Protein AF-A0A0C4DZP4-F1 (afdb_monomer_lite)

pLDDT: mean 91.84, std 9.32, range [56.25, 98.69]

Radius of gyration: 17.64 Å; chains: 1; bounding box: 45×28×45 Å

Structure (mmCIF, N/CA/C/O backbone):
data_AF-A0A0C4DZP4-F1
#
_entry.id   AF-A0A0C4DZP4-F1
#
loop_
_atom_site.group_PDB
_atom_site.id
_atom_site.type_symbol
_atom_site.label_atom_id
_atom_site.label_alt_id
_atom_site.label_comp_id
_atom_site.label_asym_id
_atom_site.label_entity_id
_atom_site.label_seq_id
_atom_site.pdbx_PDB_ins_code
_atom_site.Cartn_x
_atom_site.Cartn_y
_atom_site.Cartn_z
_atom_site.occupancy
_atom_site.B_iso_or_equiv
_atom_site.auth_seq_id
_atom_site.auth_comp_id
_atom_site.auth_asym_id
_atom_site.auth_atom_id
_atom_site.pdbx_PDB_model_num
ATOM 1 N N . MET A 1 1 ? -25.201 5.186 7.551 1.00 77.31 1 MET A N 1
ATOM 2 C CA . MET A 1 1 ? -24.390 4.979 6.330 1.00 77.31 1 MET A CA 1
ATOM 3 C C . MET A 1 1 ? -23.029 4.475 6.767 1.00 77.31 1 MET A C 1
ATOM 5 O O . MET A 1 1 ? -22.560 4.954 7.794 1.00 77.31 1 MET A O 1
ATOM 9 N N . ALA A 1 2 ? -22.448 3.505 6.055 1.00 89.56 2 ALA A N 1
ATOM 10 C CA . ALA A 1 2 ? -21.106 3.015 6.364 1.00 89.56 2 ALA A CA 1
ATOM 11 C C . ALA A 1 2 ? -20.087 4.154 6.209 1.00 89.56 2 ALA A C 1
ATOM 13 O O . ALA A 1 2 ? -20.234 4.998 5.324 1.00 89.56 2 ALA A O 1
ATOM 14 N N . TYR A 1 3 ? -19.084 4.205 7.080 1.00 95.44 3 TYR A N 1
ATOM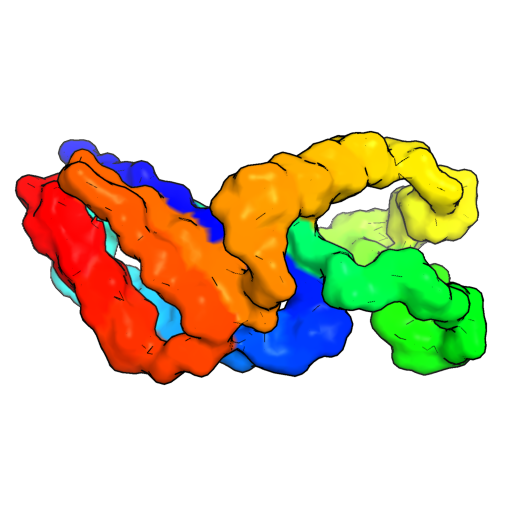 15 C CA . TYR A 1 3 ? -17.957 5.113 6.901 1.00 95.44 3 TYR A CA 1
ATOM 16 C C . TYR A 1 3 ? -17.032 4.563 5.808 1.00 95.44 3 TYR A C 1
ATOM 18 O O . TYR A 1 3 ? -16.684 3.386 5.821 1.00 95.44 3 TYR A O 1
ATOM 26 N N . GLU A 1 4 ? -16.651 5.403 4.853 1.00 96.25 4 GLU A N 1
ATOM 27 C CA . GLU A 1 4 ? -15.729 5.045 3.774 1.00 96.25 4 GLU A CA 1
ATOM 28 C C . GLU A 1 4 ? -14.314 5.453 4.201 1.00 96.25 4 GLU A C 1
ATOM 30 O O . GLU A 1 4 ? -13.998 6.639 4.241 1.00 96.25 4 GLU A O 1
ATOM 35 N N . SER A 1 5 ? -13.476 4.478 4.551 1.00 97.56 5 SER A N 1
ATOM 36 C CA . SER A 1 5 ? -12.088 4.694 4.975 1.00 97.56 5 SER A CA 1
ATOM 37 C C . SER A 1 5 ? -11.142 4.409 3.807 1.00 97.56 5 SER A C 1
ATOM 39 O O . SER A 1 5 ? -11.166 3.306 3.244 1.00 97.56 5 SER A O 1
ATOM 41 N N . GLN A 1 6 ? -10.304 5.378 3.424 1.00 98.25 6 GLN A N 1
ATOM 42 C CA . GLN A 1 6 ? -9.211 5.115 2.488 1.00 98.25 6 GLN A CA 1
ATOM 43 C C . GLN A 1 6 ? -7.987 4.571 3.230 1.00 98.25 6 GLN A C 1
ATOM 45 O O . GLN A 1 6 ? -7.633 5.011 4.322 1.00 98.25 6 GLN A O 1
ATOM 50 N N . ILE A 1 7 ? -7.312 3.613 2.603 1.00 98.50 7 ILE A N 1
ATOM 51 C CA . ILE A 1 7 ? -6.014 3.106 3.034 1.00 98.50 7 ILE A CA 1
ATOM 52 C C . ILE A 1 7 ? -5.001 3.489 1.965 1.00 98.50 7 ILE A C 1
ATOM 54 O O . ILE A 1 7 ? -4.971 2.870 0.901 1.00 98.50 7 ILE A O 1
ATOM 58 N N . PHE A 1 8 ? -4.159 4.476 2.239 1.00 98.12 8 PHE A N 1
ATOM 59 C CA . PHE A 1 8 ? -3.033 4.802 1.375 1.00 98.12 8 PHE A CA 1
ATOM 60 C C . PHE A 1 8 ? -1.876 3.868 1.699 1.00 98.12 8 PHE A C 1
ATOM 62 O O . PHE A 1 8 ? -1.354 3.869 2.810 1.00 98.12 8 PHE A O 1
ATOM 69 N N . PHE A 1 9 ? -1.497 3.044 0.732 1.00 98.44 9 PHE A N 1
ATOM 70 C CA . PHE A 1 9 ? -0.402 2.097 0.840 1.00 98.44 9 PHE A CA 1
ATOM 71 C C . PHE A 1 9 ? 0.724 2.569 -0.075 1.00 98.44 9 PHE A C 1
ATOM 73 O O . PHE A 1 9 ? 0.720 2.286 -1.275 1.00 98.44 9 PHE A O 1
ATOM 80 N N . THR A 1 10 ? 1.704 3.252 0.506 1.00 98.25 10 THR A N 1
ATOM 81 C CA . THR A 1 10 ? 2.914 3.677 -0.194 1.00 98.25 10 THR A CA 1
ATOM 82 C C . THR A 1 10 ? 3.890 2.511 -0.297 1.00 98.25 10 THR A C 1
ATOM 84 O O . THR A 1 10 ? 4.257 1.902 0.717 1.00 98.25 10 THR A O 1
ATOM 87 N N . LEU A 1 11 ? 4.274 2.165 -1.527 1.00 97.44 11 LEU A N 1
ATOM 88 C CA . LEU A 1 11 ? 5.061 0.973 -1.815 1.00 97.44 11 LEU A CA 1
ATOM 89 C C . LEU A 1 11 ? 6.047 1.123 -2.967 1.00 97.44 11 LEU A C 1
ATOM 91 O O . LEU A 1 11 ? 5.809 1.848 -3.926 1.00 97.44 11 LEU A O 1
ATOM 95 N N . ASP A 1 12 ? 7.101 0.318 -2.890 1.00 95.19 12 ASP A N 1
ATOM 96 C CA . ASP A 1 12 ? 7.966 -0.036 -4.012 1.00 95.19 12 ASP A CA 1
ATOM 97 C C . ASP A 1 12 ? 7.790 -1.538 -4.299 1.00 95.19 12 ASP A C 1
ATOM 99 O O . ASP A 1 12 ? 7.755 -2.349 -3.362 1.00 95.19 12 ASP A O 1
ATOM 103 N N . THR A 1 13 ? 7.655 -1.906 -5.575 1.00 91.81 13 THR A N 1
ATOM 104 C CA . THR A 1 13 ? 7.478 -3.291 -6.042 1.00 91.81 13 THR A CA 1
ATOM 105 C C . THR A 1 13 ? 8.731 -4.147 -5.867 1.00 91.81 13 THR A C 1
ATOM 107 O O . THR A 1 13 ? 8.629 -5.369 -5.832 1.00 91.81 13 THR A O 1
ATOM 110 N N . THR A 1 14 ? 9.904 -3.529 -5.725 1.00 89.69 14 THR A N 1
ATOM 111 C CA . THR A 1 14 ? 11.182 -4.219 -5.491 1.00 89.69 14 THR A CA 1
ATOM 112 C C . THR A 1 14 ? 11.433 -4.530 -4.013 1.00 89.69 14 THR A C 1
ATOM 114 O O . THR A 1 14 ? 12.285 -5.354 -3.684 1.00 89.69 14 THR A O 1
ATOM 117 N N . CYS A 1 15 ? 10.677 -3.914 -3.096 1.00 93.25 15 CYS A N 1
ATOM 118 C CA . CYS A 1 15 ? 10.831 -4.131 -1.662 1.00 93.25 15 CYS A CA 1
ATOM 119 C C . CYS A 1 15 ? 10.116 -5.422 -1.213 1.00 93.25 15 CYS A C 1
ATOM 121 O O . CYS A 1 15 ? 8.883 -5.481 -1.257 1.00 93.25 15 CYS A O 1
ATOM 123 N N . PRO A 1 16 ? 10.817 -6.433 -0.666 1.00 95.88 16 PRO A N 1
ATOM 124 C CA . PRO A 1 16 ? 10.161 -7.657 -0.194 1.00 95.88 16 PRO A CA 1
ATOM 125 C C . PRO A 1 16 ? 9.192 -7.393 0.974 1.00 95.88 16 PRO A C 1
ATOM 127 O O . PRO A 1 16 ? 8.157 -8.054 1.102 1.00 95.88 16 PRO A O 1
ATOM 130 N N . TRP A 1 17 ? 9.479 -6.387 1.808 1.00 97.94 17 TRP A N 1
ATOM 131 C CA . TRP A 1 17 ? 8.635 -6.025 2.948 1.00 97.94 17 TRP A CA 1
ATOM 132 C C . TRP A 1 17 ? 7.280 -5.452 2.530 1.00 97.94 17 TRP A C 1
ATOM 134 O O . TRP A 1 17 ? 6.289 -5.713 3.213 1.00 97.94 17 TRP A O 1
ATOM 144 N N . THR A 1 18 ? 7.202 -4.756 1.390 1.00 97.62 18 THR A N 1
ATOM 145 C CA . THR A 1 18 ? 5.929 -4.329 0.787 1.00 97.62 18 THR A CA 1
ATOM 146 C C . THR A 1 18 ? 4.996 -5.518 0.591 1.00 97.62 18 THR A C 1
ATOM 148 O O . THR A 1 18 ? 3.835 -5.476 1.003 1.00 97.62 18 THR A O 1
ATOM 151 N N . TYR A 1 19 ? 5.499 -6.591 -0.026 1.00 97.38 19 TYR A N 1
ATOM 152 C CA . TYR A 1 19 ? 4.688 -7.764 -0.339 1.00 97.38 19 TYR A CA 1
ATOM 153 C C . TYR A 1 19 ? 4.178 -8.443 0.937 1.00 97.38 19 TYR A C 1
ATOM 155 O O . TYR A 1 19 ? 2.991 -8.763 1.053 1.00 97.38 19 TYR A O 1
ATOM 163 N N . ILE A 1 20 ? 5.054 -8.588 1.937 1.00 98.38 20 ILE A N 1
ATOM 164 C CA . ILE A 1 20 ? 4.699 -9.135 3.252 1.00 98.38 20 ILE A CA 1
ATOM 165 C C . ILE A 1 20 ? 3.604 -8.285 3.909 1.00 98.38 20 ILE A C 1
ATOM 167 O O . ILE A 1 20 ? 2.585 -8.828 4.342 1.00 98.38 20 ILE A O 1
ATOM 171 N N . ALA A 1 21 ? 3.777 -6.963 3.954 1.00 98.50 21 ALA A N 1
ATOM 172 C CA . ALA A 1 21 ? 2.797 -6.050 4.535 1.00 98.50 21 ALA A CA 1
ATOM 173 C C . ALA A 1 21 ? 1.449 -6.120 3.819 1.00 98.50 21 ALA A C 1
ATOM 175 O O . ALA A 1 21 ? 0.420 -6.208 4.485 1.00 98.50 21 ALA A O 1
ATOM 176 N N . LYS A 1 22 ? 1.434 -6.179 2.481 1.00 98.38 22 LYS A N 1
ATOM 177 C CA . LYS A 1 22 ? 0.197 -6.326 1.707 1.00 98.38 22 LYS A CA 1
ATOM 178 C C . LYS A 1 22 ? -0.546 -7.607 2.064 1.00 98.38 22 LYS A C 1
ATOM 180 O O . LYS A 1 22 ? -1.731 -7.547 2.374 1.00 98.38 22 LYS A O 1
ATOM 185 N N . LYS A 1 23 ? 0.144 -8.752 2.120 1.00 98.56 23 LYS A N 1
ATOM 186 C CA . LYS A 1 23 ? -0.482 -10.026 2.515 1.00 98.56 23 LYS A CA 1
ATOM 187 C C . LYS A 1 23 ? -0.988 -10.015 3.956 1.00 98.56 23 LYS A C 1
ATOM 189 O O . LYS A 1 23 ? -2.012 -10.631 4.247 1.00 98.56 23 LYS A O 1
ATOM 194 N N . ARG A 1 24 ? -0.291 -9.341 4.872 1.00 98.69 24 ARG A N 1
ATOM 195 C CA . ARG A 1 24 ? -0.717 -9.227 6.275 1.00 98.69 24 ARG A CA 1
ATOM 196 C C . ARG A 1 24 ? -1.907 -8.279 6.444 1.00 98.69 24 ARG A C 1
ATOM 198 O O . ARG A 1 24 ? -2.838 -8.626 7.168 1.00 98.69 24 ARG A O 1
ATOM 205 N N . LEU A 1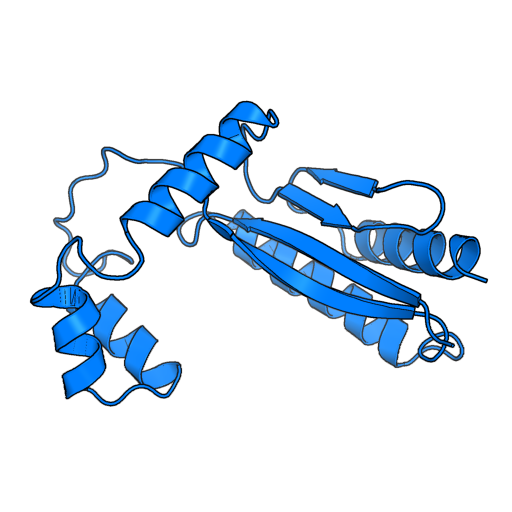 25 ? -1.911 -7.151 5.736 1.00 98.69 25 LEU A N 1
ATOM 206 C CA . LEU A 1 25 ? -3.039 -6.225 5.667 1.00 98.69 25 LEU A CA 1
ATOM 207 C C . LEU A 1 25 ? -4.280 -6.912 5.084 1.00 98.69 25 LEU A C 1
ATOM 209 O O . LEU A 1 25 ? -5.351 -6.829 5.677 1.00 98.69 25 LEU A O 1
ATOM 213 N N . ASP A 1 26 ? -4.127 -7.655 3.985 1.00 98.56 26 ASP A N 1
ATOM 214 C CA . ASP A 1 26 ? -5.226 -8.401 3.359 1.00 98.56 26 ASP A CA 1
ATOM 215 C C . ASP A 1 26 ? -5.873 -9.386 4.336 1.00 98.56 26 ASP A C 1
ATOM 217 O O . ASP A 1 26 ? -7.096 -9.464 4.416 1.00 98.56 26 ASP A O 1
ATOM 221 N N . LYS A 1 27 ? -5.067 -10.097 5.138 1.00 98.62 27 LYS A N 1
ATOM 222 C CA . LYS A 1 27 ? -5.581 -10.992 6.188 1.00 98.62 27 LYS A CA 1
ATOM 223 C C . LYS A 1 27 ? -6.395 -10.240 7.243 1.00 98.62 27 LYS A C 1
ATOM 225 O O . LYS A 1 27 ? -7.451 -10.722 7.645 1.00 98.62 27 LYS A O 1
ATOM 230 N N . ALA A 1 28 ? -5.927 -9.073 7.687 1.00 98.38 28 ALA A N 1
ATOM 231 C CA . ALA A 1 28 ? -6.644 -8.263 8.671 1.00 98.38 28 ALA A CA 1
ATOM 232 C C . ALA A 1 28 ? -7.973 -7.718 8.116 1.00 98.38 28 ALA A C 1
ATOM 234 O O . ALA A 1 28 ? -9.000 -7.793 8.792 1.00 98.38 28 ALA A O 1
ATOM 235 N N . LEU A 1 29 ? -7.976 -7.231 6.872 1.00 98.31 29 LEU A N 1
ATOM 236 C CA . LEU A 1 29 ? -9.185 -6.753 6.197 1.00 98.31 29 LEU A CA 1
ATOM 237 C C . LEU A 1 29 ? -10.180 -7.890 5.934 1.00 98.31 29 LEU A C 1
ATOM 239 O O . LEU A 1 29 ? -11.375 -7.716 6.161 1.00 98.31 29 LEU A O 1
ATOM 243 N N . ALA A 1 30 ? -9.701 -9.072 5.536 1.00 98.06 30 ALA A N 1
ATOM 244 C CA . ALA A 1 30 ? -10.541 -10.255 5.353 1.00 98.06 30 ALA A CA 1
ATOM 245 C C . ALA A 1 30 ? -11.201 -10.707 6.665 1.00 98.06 30 ALA A C 1
ATOM 247 O O . ALA A 1 30 ? -12.377 -11.066 6.665 1.00 98.06 30 ALA A O 1
ATOM 248 N N . ALA A 1 31 ? -10.475 -10.648 7.786 1.00 97.25 31 ALA A N 1
ATOM 249 C CA . ALA A 1 31 ? -11.041 -10.934 9.103 1.00 97.25 31 ALA A CA 1
ATOM 250 C C . ALA A 1 31 ? -12.132 -9.919 9.488 1.00 97.25 31 ALA A C 1
ATOM 252 O O . ALA A 1 31 ? -13.177 -10.305 10.009 1.00 97.25 31 ALA A O 1
ATOM 253 N N . HIS A 1 32 ? -11.934 -8.630 9.191 1.00 96.44 32 HIS A N 1
ATOM 254 C CA . HIS A 1 32 ? -12.966 -7.614 9.411 1.00 96.44 32 HIS A CA 1
ATOM 255 C C . HIS A 1 32 ? -14.200 -7.828 8.528 1.00 96.44 32 HIS A C 1
ATOM 257 O O . HIS A 1 32 ? -15.318 -7.739 9.035 1.00 96.44 32 HIS A O 1
ATOM 263 N N . ALA A 1 33 ? -14.016 -8.169 7.252 1.00 95.69 33 ALA A N 1
ATOM 264 C CA . ALA A 1 33 ? -15.111 -8.438 6.321 1.00 95.69 33 ALA A CA 1
ATOM 265 C C . ALA A 1 33 ? -16.012 -9.610 6.765 1.00 95.69 33 ALA A C 1
ATOM 267 O O . ALA A 1 33 ? -17.183 -9.654 6.404 1.00 95.69 33 ALA A O 1
ATOM 268 N N . GLN A 1 34 ? -15.484 -10.535 7.573 1.00 95.75 34 GLN A N 1
ATOM 269 C CA . GLN A 1 34 ? -16.230 -11.654 8.167 1.00 95.75 34 GLN A CA 1
ATOM 270 C C . GLN A 1 34 ? -16.833 -11.323 9.544 1.00 95.75 34 GLN A C 1
ATOM 272 O O . GLN A 1 34 ? -17.532 -12.145 10.132 1.00 95.75 34 GLN A O 1
ATOM 277 N N . SER A 1 35 ? -16.557 -10.136 10.088 1.00 94.06 35 SER A N 1
ATOM 278 C CA . SER A 1 35 ? -17.050 -9.723 11.401 1.00 94.06 35 SER A CA 1
ATOM 279 C C . SER A 1 35 ? -18.458 -9.114 11.318 1.00 94.06 35 SER A C 1
ATOM 281 O O . SER A 1 35 ? -18.808 -8.512 10.301 1.00 94.06 35 SER A O 1
ATOM 283 N N . PRO A 1 36 ? -19.247 -9.137 12.409 1.00 93.00 36 PRO A N 1
ATOM 284 C CA . PRO A 1 36 ? -20.539 -8.443 12.465 1.00 93.00 36 PRO A CA 1
ATOM 285 C C . PRO A 1 36 ? -20.451 -6.930 12.201 1.00 93.00 36 PRO A C 1
ATOM 287 O O . PRO A 1 36 ? -21.448 -6.293 11.873 1.00 93.00 36 PRO A O 1
ATOM 290 N N . ALA A 1 37 ? -19.259 -6.342 12.343 1.00 92.00 37 ALA A N 1
ATOM 291 C CA . ALA A 1 37 ? -19.016 -4.924 12.122 1.00 92.00 37 ALA A CA 1
ATOM 292 C C . ALA A 1 37 ? -18.658 -4.571 10.665 1.00 92.00 37 ALA A C 1
ATOM 294 O O . ALA A 1 37 ? -18.431 -3.398 10.381 1.00 92.00 37 ALA A O 1
ATOM 295 N N . ALA A 1 38 ? -18.628 -5.538 9.738 1.00 92.38 38 ALA A N 1
ATOM 296 C CA . ALA A 1 38 ? -18.253 -5.316 8.335 1.00 92.38 38 ALA A CA 1
ATOM 297 C C . ALA A 1 38 ? -19.107 -4.246 7.627 1.00 92.38 38 ALA A C 1
ATOM 299 O O . ALA A 1 38 ? -18.626 -3.538 6.751 1.00 92.38 38 ALA A O 1
ATOM 300 N N . ALA A 1 39 ? -20.374 -4.093 8.023 1.00 93.38 39 ALA A N 1
ATOM 301 C CA . ALA A 1 39 ? -21.272 -3.090 7.449 1.00 93.38 39 ALA A CA 1
ATOM 302 C C . ALA A 1 39 ? -21.026 -1.660 7.974 1.00 93.38 39 ALA A C 1
ATOM 304 O O . ALA A 1 39 ? -21.612 -0.711 7.454 1.00 93.38 39 ALA A O 1
ATOM 305 N N . GLN A 1 40 ? -20.207 -1.487 9.018 1.00 94.31 40 GLN A N 1
ATOM 306 C CA . GLN A 1 40 ? -19.971 -0.178 9.637 1.00 94.31 40 GLN A CA 1
ATOM 307 C C . GLN A 1 40 ? -18.943 0.647 8.865 1.00 94.31 40 GLN A C 1
ATOM 309 O O . GLN A 1 40 ? -19.091 1.866 8.768 1.00 94.31 40 GLN A O 1
ATOM 314 N N . VAL A 1 41 ? -17.913 -0.005 8.319 1.00 96.62 41 VAL A N 1
ATOM 315 C CA . VAL A 1 41 ? -16.821 0.655 7.601 1.00 96.62 41 VAL A CA 1
ATOM 316 C C . VAL A 1 41 ? -16.499 -0.104 6.326 1.00 96.62 41 VAL A C 1
ATOM 318 O O . VAL A 1 41 ? -16.286 -1.313 6.347 1.00 96.62 41 VAL A O 1
ATOM 321 N N . ARG A 1 42 ? -16.400 0.623 5.217 1.00 95.62 42 ARG A N 1
ATOM 322 C CA . ARG A 1 42 ? -15.857 0.112 3.964 1.00 95.62 42 ARG A CA 1
ATOM 323 C C . ARG A 1 42 ? -14.439 0.634 3.792 1.00 95.62 42 ARG A C 1
ATOM 325 O O . ARG A 1 42 ? -14.219 1.836 3.693 1.00 95.62 42 ARG A O 1
ATOM 332 N N . PHE A 1 43 ? -13.481 -0.284 3.750 1.00 97.69 43 PHE A N 1
ATOM 333 C CA . PHE A 1 43 ? -12.080 0.042 3.503 1.00 97.69 43 PHE A CA 1
ATOM 334 C C . PHE A 1 43 ? -11.765 -0.040 2.013 1.00 97.69 43 PHE A C 1
ATOM 336 O O . PHE A 1 43 ? -12.073 -1.040 1.363 1.00 97.69 43 PHE A O 1
ATOM 343 N N . THR A 1 44 ? -11.106 0.987 1.483 1.00 97.94 44 THR A N 1
ATOM 344 C CA . THR A 1 44 ? -10.649 1.020 0.093 1.00 97.94 44 THR A CA 1
ATOM 345 C C . THR A 1 44 ? -9.157 1.317 0.039 1.00 97.94 44 THR A C 1
ATOM 347 O O . THR A 1 44 ? -8.711 2.344 0.537 1.00 97.94 44 THR A O 1
ATOM 350 N N . ILE A 1 45 ? -8.375 0.438 -0.589 1.00 98.25 45 ILE A N 1
ATOM 351 C CA . ILE A 1 45 ? -6.927 0.637 -0.728 1.00 98.25 45 ILE A CA 1
ATOM 352 C C . ILE A 1 45 ? -6.628 1.543 -1.933 1.00 98.25 45 ILE A C 1
ATOM 354 O O . ILE A 1 45 ? -7.203 1.389 -3.015 1.00 98.25 45 ILE A O 1
ATOM 358 N N . ARG A 1 46 ? -5.698 2.476 -1.738 1.00 97.69 46 ARG A N 1
ATOM 359 C CA . ARG A 1 46 ? -5.068 3.328 -2.747 1.00 97.69 46 ARG A CA 1
ATOM 360 C C . ARG A 1 46 ? -3.568 3.084 -2.697 1.00 97.69 46 ARG A C 1
ATOM 362 O O . ARG A 1 46 ? -2.943 3.305 -1.666 1.00 97.69 46 ARG A O 1
ATOM 369 N N . PHE A 1 47 ? -2.993 2.608 -3.792 1.00 97.44 47 PHE A N 1
ATOM 370 C CA . PHE A 1 47 ? -1.549 2.415 -3.872 1.00 97.44 47 PHE A CA 1
ATOM 371 C C . PHE A 1 47 ? -0.872 3.725 -4.253 1.00 97.44 47 PHE A C 1
ATOM 373 O O . PHE A 1 47 ? -1.309 4.391 -5.189 1.00 97.44 47 PHE A O 1
ATOM 380 N N . LEU A 1 48 ? 0.187 4.078 -3.529 1.00 97.06 48 LEU A N 1
ATOM 381 C CA . LEU A 1 48 ? 1.020 5.237 -3.824 1.00 97.06 48 LEU A CA 1
ATOM 382 C C . LEU A 1 48 ? 2.437 4.759 -4.170 1.00 97.06 48 LEU A C 1
ATOM 384 O O . LEU A 1 48 ? 2.974 3.894 -3.474 1.00 97.06 48 LEU A O 1
ATOM 388 N N . PRO A 1 49 ? 3.049 5.277 -5.243 1.00 95.81 49 PRO A N 1
ATOM 389 C CA . PRO A 1 49 ? 4.363 4.825 -5.664 1.00 95.81 49 PRO A CA 1
ATOM 390 C C . PRO A 1 49 ? 5.462 5.356 -4.739 1.00 95.81 49 PRO A C 1
ATOM 392 O O . PRO A 1 49 ? 5.437 6.503 -4.290 1.00 95.81 49 PRO A O 1
ATOM 395 N N . TYR A 1 50 ? 6.473 4.525 -4.524 1.00 95.69 50 TYR A N 1
ATOM 396 C CA . TYR A 1 50 ? 7.759 4.881 -3.948 1.00 95.69 50 TYR A CA 1
ATOM 397 C C . TYR A 1 50 ? 8.873 4.289 -4.810 1.00 95.69 50 TYR A C 1
ATOM 399 O O . TYR A 1 50 ? 8.670 3.282 -5.485 1.00 95.69 50 TYR A O 1
ATOM 407 N N . GLN A 1 51 ? 10.051 4.908 -4.773 1.00 92.62 51 GLN A N 1
ATOM 408 C CA . GLN A 1 51 ? 11.236 4.410 -5.462 1.00 92.62 51 GLN A CA 1
ATOM 409 C C . GLN A 1 51 ? 12.433 4.418 -4.506 1.00 92.62 51 GLN A C 1
ATOM 411 O O . GLN A 1 51 ? 12.972 5.483 -4.187 1.00 92.62 51 GLN A O 1
ATOM 416 N N . LEU A 1 52 ? 12.821 3.227 -4.041 1.00 88.31 52 LEU A N 1
ATOM 417 C CA . LEU A 1 52 ? 13.963 2.987 -3.152 1.00 88.31 52 LEU A CA 1
ATOM 418 C C . LEU A 1 52 ? 15.286 3.264 -3.859 1.00 88.31 52 LEU A C 1
ATOM 420 O O . LEU A 1 52 ? 16.190 3.864 -3.281 1.00 88.31 52 LEU A O 1
ATOM 424 N N . HIS A 1 53 ? 15.384 2.849 -5.121 1.00 83.81 53 HIS A N 1
ATOM 425 C CA . HIS A 1 53 ? 16.613 2.948 -5.894 1.00 83.81 53 HIS A CA 1
ATOM 426 C C . HIS A 1 53 ? 16.359 3.599 -7.264 1.00 83.81 53 HIS A C 1
ATOM 428 O O . HIS A 1 53 ? 16.195 2.900 -8.265 1.00 83.81 53 HIS A O 1
ATOM 434 N N . PRO A 1 54 ? 16.303 4.942 -7.330 1.00 79.81 54 PRO A N 1
ATOM 435 C CA . PRO A 1 54 ? 16.031 5.662 -8.576 1.00 79.81 54 PRO A CA 1
ATOM 436 C C . PRO A 1 54 ? 17.132 5.516 -9.631 1.00 79.81 54 PRO A C 1
ATOM 438 O O . PRO A 1 54 ? 16.849 5.642 -10.819 1.00 79.81 54 PRO A O 1
ATOM 441 N N . ASP A 1 55 ? 18.355 5.205 -9.201 1.00 80.19 55 ASP A N 1
ATOM 442 C CA . ASP A 1 55 ? 19.540 5.160 -10.060 1.00 80.19 55 ASP A CA 1
ATOM 443 C C . ASP A 1 55 ? 19.917 3.736 -10.508 1.00 80.19 55 ASP A C 1
ATOM 445 O O . ASP A 1 55 ? 20.978 3.540 -11.105 1.00 80.19 55 ASP A O 1
ATOM 449 N N . LEU A 1 56 ? 19.085 2.721 -10.222 1.00 69.38 56 LEU A N 1
ATOM 450 C CA . LEU A 1 56 ? 19.383 1.352 -10.654 1.00 69.38 56 LEU A CA 1
ATOM 451 C C . LEU A 1 56 ? 19.405 1.263 -12.187 1.00 69.38 56 LEU A C 1
ATOM 453 O O . LEU A 1 56 ? 18.429 1.638 -12.846 1.00 69.38 56 LEU A O 1
ATOM 457 N N . PRO A 1 57 ? 20.486 0.732 -12.784 1.00 67.62 57 PRO A N 1
ATOM 458 C CA . PRO A 1 57 ? 20.550 0.555 -14.222 1.00 67.62 57 PRO A CA 1
ATOM 459 C C . PRO A 1 57 ? 19.545 -0.511 -14.675 1.00 67.62 57 PRO A C 1
ATOM 461 O O . PRO A 1 57 ? 19.508 -1.620 -14.150 1.00 67.62 57 PRO A O 1
ATOM 464 N N . VAL A 1 58 ? 18.769 -0.196 -15.714 1.00 62.88 58 VAL A N 1
ATOM 465 C CA . VAL A 1 58 ? 17.820 -1.122 -16.359 1.00 62.88 58 VAL A CA 1
ATOM 466 C C . VAL A 1 58 ? 18.590 -2.117 -17.235 1.00 62.88 58 VAL A C 1
ATOM 468 O O . VAL A 1 58 ? 18.586 -1.990 -18.457 1.00 62.88 58 VAL A O 1
ATOM 471 N N . ARG A 1 59 ? 19.368 -3.033 -16.648 1.00 56.25 59 ARG A N 1
ATOM 472 C CA . ARG A 1 59 ? 20.222 -3.960 -17.416 1.00 56.25 59 ARG A CA 1
ATOM 473 C C . ARG A 1 59 ? 20.410 -5.320 -16.747 1.00 56.25 59 ARG A C 1
ATOM 475 O O . ARG A 1 59 ? 21.536 -5.766 -16.595 1.00 56.25 59 ARG A O 1
ATOM 482 N N . GLU A 1 60 ? 19.325 -6.009 -16.412 1.00 60.91 60 GLU A N 1
ATOM 483 C CA . GLU A 1 60 ? 19.381 -7.456 -16.159 1.00 60.91 60 GLU A CA 1
ATOM 484 C C . GLU A 1 60 ? 18.167 -8.136 -16.793 1.00 60.91 60 GLU A C 1
ATOM 486 O O . GLU A 1 60 ? 17.053 -7.612 -16.730 1.00 60.91 60 GLU A O 1
ATOM 491 N N . GLN A 1 61 ? 18.397 -9.285 -17.435 1.00 59.44 61 GLN A N 1
ATOM 492 C CA . GLN A 1 61 ? 17.381 -10.045 -18.177 1.00 59.44 61 GLN A CA 1
ATOM 493 C C . GLN A 1 61 ? 16.267 -10.602 -17.267 1.00 59.44 61 GLN A C 1
ATOM 495 O O . GLN A 1 61 ? 15.182 -10.880 -17.765 1.00 59.44 61 GLN A O 1
ATOM 500 N N . ASP A 1 62 ? 16.492 -10.623 -15.948 1.00 65.88 62 ASP A N 1
ATOM 501 C CA . ASP A 1 62 ? 15.538 -11.072 -14.924 1.00 65.88 62 ASP A CA 1
ATOM 502 C C . ASP A 1 62 ? 15.091 -9.949 -13.965 1.00 65.88 62 ASP A C 1
ATOM 504 O O . ASP A 1 62 ? 14.505 -10.203 -12.911 1.00 65.88 62 ASP A O 1
ATOM 508 N N . SER A 1 63 ? 15.364 -8.683 -14.300 1.00 79.38 63 SER A N 1
ATOM 509 C CA . SER A 1 63 ? 14.942 -7.560 -13.460 1.00 79.38 63 SER A CA 1
ATOM 510 C C . SER A 1 63 ? 13.414 -7.391 -13.472 1.00 79.38 63 SER A C 1
ATOM 512 O O . SER A 1 63 ? 12.814 -7.429 -14.548 1.00 79.38 63 SER A O 1
ATOM 514 N N . PRO A 1 64 ? 12.783 -7.042 -12.332 1.00 81.56 64 PRO A N 1
ATOM 515 C CA . PRO A 1 64 ? 11.402 -6.553 -12.291 1.00 81.56 64 PRO A CA 1
ATOM 516 C C . PRO A 1 64 ? 11.115 -5.358 -13.210 1.00 81.56 64 PRO A C 1
ATOM 518 O O . PRO A 1 64 ? 9.963 -5.100 -13.543 1.00 81.56 64 PRO A O 1
ATOM 521 N N . ALA A 1 65 ? 12.156 -4.627 -13.622 1.00 82.69 65 ALA A N 1
ATOM 522 C CA . ALA A 1 65 ? 12.064 -3.503 -14.549 1.00 82.69 65 ALA A CA 1
ATOM 523 C C . ALA A 1 65 ? 12.352 -3.885 -16.016 1.00 82.69 65 ALA A C 1
ATOM 525 O O . ALA A 1 65 ? 12.393 -3.005 -16.876 1.00 82.69 65 ALA A O 1
ATOM 526 N N . ALA A 1 66 ? 12.592 -5.166 -16.320 1.00 86.38 66 ALA A N 1
ATOM 527 C CA . ALA A 1 66 ? 12.803 -5.625 -17.687 1.00 86.38 66 ALA A CA 1
ATOM 528 C C . ALA A 1 66 ? 11.510 -5.489 -18.505 1.00 86.38 66 ALA A C 1
ATOM 530 O O . ALA A 1 66 ? 10.426 -5.851 -18.047 1.00 86.38 66 ALA A O 1
ATOM 531 N N . GLU A 1 67 ? 11.627 -5.010 -19.746 1.00 88.31 67 GLU A N 1
ATOM 532 C CA . GLU A 1 67 ? 10.476 -4.724 -20.617 1.00 88.31 67 GLU A CA 1
ATOM 533 C C . GLU A 1 67 ? 9.563 -5.937 -20.802 1.00 88.31 67 GLU A C 1
ATOM 535 O O . GLU A 1 67 ? 8.349 -5.818 -20.670 1.00 88.31 67 GLU A O 1
ATOM 540 N N . GLY A 1 68 ? 10.141 -7.120 -21.034 1.00 89.44 68 GLY A N 1
ATOM 541 C CA . GLY A 1 68 ? 9.371 -8.357 -21.170 1.00 89.44 68 GLY A CA 1
ATOM 542 C C . GLY A 1 68 ? 8.577 -8.709 -19.909 1.00 89.44 68 GLY A C 1
ATOM 543 O O . GLY A 1 68 ? 7.426 -9.126 -20.014 1.00 89.44 68 GLY A O 1
ATOM 544 N N . MET A 1 69 ? 9.154 -8.483 -18.722 1.00 90.00 69 MET A N 1
ATOM 545 C CA . MET A 1 69 ? 8.475 -8.742 -17.450 1.00 90.00 69 MET A CA 1
ATOM 546 C C . MET A 1 69 ? 7.329 -7.753 -17.215 1.00 90.00 69 MET A C 1
ATOM 548 O O . MET A 1 69 ? 6.236 -8.160 -16.830 1.00 90.00 69 MET A O 1
ATOM 552 N N . LEU A 1 70 ? 7.548 -6.467 -17.501 1.00 89.81 70 LEU A N 1
ATOM 553 C CA . LEU A 1 70 ? 6.519 -5.435 -17.370 1.00 89.81 70 LEU A CA 1
ATOM 554 C C . LEU A 1 70 ? 5.367 -5.637 -18.366 1.00 89.81 70 LEU A C 1
ATOM 556 O O . LEU A 1 70 ? 4.206 -5.529 -17.977 1.00 89.81 70 LEU A O 1
ATOM 560 N N . VAL A 1 71 ? 5.660 -5.994 -19.623 1.00 92.00 71 VAL A N 1
ATOM 561 C CA . VAL A 1 71 ? 4.626 -6.329 -20.618 1.00 92.00 71 VAL A CA 1
ATOM 562 C C . VAL A 1 71 ? 3.808 -7.536 -20.156 1.00 92.00 71 VAL A C 1
ATOM 564 O O . VAL A 1 71 ? 2.580 -7.474 -20.185 1.00 92.00 71 VAL A O 1
ATOM 567 N N . ALA A 1 72 ? 4.460 -8.601 -19.675 1.00 93.38 72 ALA A N 1
ATOM 568 C CA . ALA A 1 72 ? 3.765 -9.777 -19.152 1.00 93.38 72 ALA A CA 1
ATOM 569 C C . ALA A 1 72 ? 2.849 -9.425 -17.966 1.00 93.38 72 ALA A C 1
ATOM 571 O O . ALA A 1 72 ? 1.693 -9.845 -17.942 1.00 93.38 72 ALA A O 1
ATOM 572 N N . ALA A 1 73 ? 3.323 -8.593 -17.034 1.00 92.75 73 ALA A N 1
ATOM 573 C CA . ALA A 1 73 ? 2.528 -8.132 -15.898 1.00 92.75 73 ALA A CA 1
ATOM 574 C C . ALA A 1 73 ? 1.312 -7.288 -16.328 1.00 92.75 73 ALA A C 1
ATOM 576 O O . ALA A 1 73 ? 0.222 -7.451 -15.781 1.00 92.75 73 ALA A O 1
ATOM 577 N N . CYS A 1 74 ? 1.459 -6.409 -17.326 1.00 93.00 74 CYS A N 1
ATOM 578 C CA . CYS A 1 74 ? 0.337 -5.647 -17.883 1.00 93.00 74 CYS A CA 1
ATOM 579 C C . CYS A 1 74 ? -0.720 -6.555 -18.530 1.00 93.00 74 CYS A C 1
ATOM 581 O O . CYS A 1 74 ? -1.916 -6.320 -18.355 1.00 93.00 74 CYS A O 1
ATOM 583 N N . VAL A 1 75 ? -0.290 -7.597 -19.247 1.00 96.69 75 VAL A N 1
ATOM 584 C CA . VAL A 1 75 ? -1.199 -8.580 -19.855 1.00 96.69 75 VAL A CA 1
ATOM 585 C C . VAL A 1 75 ? -1.924 -9.397 -18.786 1.00 96.69 75 VAL A C 1
ATOM 587 O O . VAL A 1 75 ? -3.138 -9.566 -18.871 1.00 96.69 75 VAL A O 1
ATOM 590 N N . GLU A 1 76 ? -1.226 -9.837 -17.735 1.00 96.50 76 GLU A N 1
ATOM 591 C CA . GLU A 1 76 ? -1.849 -10.510 -16.585 1.00 96.50 76 GLU A CA 1
ATOM 592 C C . GLU A 1 76 ? -2.882 -9.608 -15.884 1.00 96.50 76 GLU A C 1
ATOM 594 O O . GLU A 1 76 ? -3.926 -10.081 -15.435 1.00 96.50 76 GLU A O 1
ATOM 599 N N . ALA A 1 77 ? -2.636 -8.295 -15.856 1.00 94.12 77 ALA A N 1
ATOM 600 C CA . ALA A 1 77 ? -3.574 -7.298 -15.344 1.00 94.12 77 ALA A CA 1
ATOM 601 C C . ALA A 1 77 ? -4.768 -7.011 -16.282 1.00 94.12 77 ALA A C 1
ATOM 603 O O . ALA A 1 77 ? -5.673 -6.269 -15.897 1.00 94.12 77 ALA A O 1
ATOM 604 N N . GLY A 1 78 ? -4.797 -7.600 -17.483 1.00 96.06 78 GLY A N 1
ATOM 605 C CA . GLY A 1 78 ? -5.925 -7.547 -18.415 1.00 96.06 78 GLY A CA 1
ATOM 606 C C . GLY A 1 78 ? -5.774 -6.590 -19.601 1.00 96.06 78 GLY A C 1
ATOM 607 O O . GLY A 1 78 ? -6.753 -6.386 -20.317 1.00 96.06 78 GLY A O 1
ATOM 608 N N . LEU A 1 79 ? -4.594 -6.002 -19.833 1.00 94.69 79 LEU A N 1
ATOM 609 C CA . LEU A 1 79 ? -4.328 -5.233 -21.058 1.00 94.69 79 LEU A CA 1
ATOM 610 C C . LEU A 1 79 ? -4.075 -6.174 -22.243 1.00 94.69 79 LEU A C 1
ATOM 612 O O . LEU A 1 79 ? -3.580 -7.290 -22.075 1.00 94.69 79 LEU A O 1
ATOM 616 N N . SER A 1 80 ? -4.343 -5.709 -23.466 1.00 96.56 80 SER A N 1
ATOM 617 C CA . SER A 1 80 ? -3.847 -6.414 -24.650 1.00 96.56 80 SER A CA 1
ATOM 618 C C . SER A 1 80 ? -2.320 -6.312 -24.748 1.00 96.56 80 SER A C 1
ATOM 620 O O . SER A 1 80 ? -1.713 -5.341 -24.289 1.00 96.56 80 SER A O 1
ATOM 622 N N . GLU A 1 81 ? -1.679 -7.290 -25.393 1.00 94.88 81 GLU A N 1
ATOM 623 C CA . GLU A 1 81 ? -0.222 -7.261 -25.587 1.00 94.88 81 GLU A CA 1
ATOM 624 C C . GLU A 1 81 ? 0.231 -6.005 -26.353 1.00 94.88 81 GLU A C 1
ATOM 626 O O . GLU A 1 81 ? 1.257 -5.414 -26.023 1.00 94.88 81 GLU A O 1
ATOM 631 N N . ALA A 1 82 ? -0.554 -5.558 -27.339 1.00 93.31 82 ALA A N 1
ATOM 632 C CA . ALA A 1 82 ? -0.267 -4.341 -28.094 1.00 93.31 82 ALA A CA 1
ATOM 633 C C . ALA A 1 82 ? -0.298 -3.092 -27.195 1.00 93.31 82 ALA A C 1
ATOM 635 O O . ALA A 1 82 ? 0.642 -2.301 -27.213 1.00 93.31 82 ALA A O 1
ATOM 636 N N . GLU A 1 83 ? -1.332 -2.936 -26.361 1.00 91.00 83 GLU A N 1
ATOM 637 C CA . GLU A 1 83 ? -1.427 -1.813 -25.416 1.00 91.00 83 GLU A CA 1
ATOM 638 C C . GLU A 1 83 ? -0.301 -1.840 -24.377 1.00 91.00 83 GLU A C 1
ATOM 640 O O . GLU A 1 83 ? 0.277 -0.797 -24.067 1.00 91.00 83 GLU A O 1
ATOM 645 N N . ALA A 1 84 ? 0.040 -3.027 -23.867 1.00 91.75 84 ALA A N 1
ATOM 646 C CA . ALA A 1 84 ? 1.134 -3.212 -22.921 1.00 91.75 84 ALA A CA 1
ATOM 647 C C . ALA A 1 84 ? 2.491 -2.822 -23.531 1.00 91.75 84 ALA A C 1
ATOM 649 O O . ALA A 1 84 ? 3.269 -2.113 -22.894 1.00 91.75 84 ALA A O 1
ATOM 650 N N . ARG A 1 85 ? 2.772 -3.227 -24.778 1.00 91.12 85 ARG A N 1
ATOM 651 C CA . ARG A 1 85 ? 4.009 -2.861 -25.491 1.00 91.12 85 ARG A CA 1
ATOM 652 C C . ARG A 1 85 ? 4.107 -1.364 -25.751 1.00 91.12 85 ARG A C 1
ATOM 654 O O . ARG A 1 85 ? 5.169 -0.793 -25.512 1.00 91.12 85 ARG A O 1
ATOM 661 N N . VAL A 1 86 ? 3.008 -0.728 -26.160 1.00 89.56 86 VAL A N 1
ATOM 662 C CA . VAL A 1 86 ? 2.969 0.731 -26.321 1.00 89.56 86 VAL A CA 1
ATOM 663 C C . VAL A 1 86 ? 3.310 1.410 -24.997 1.00 89.56 86 VAL A C 1
ATOM 665 O O . VAL A 1 86 ? 4.181 2.266 -24.967 1.00 89.56 86 VAL A O 1
ATOM 668 N N . LEU A 1 87 ? 2.683 1.004 -23.891 1.00 86.38 87 LEU A N 1
ATOM 669 C CA . LEU A 1 87 ? 2.899 1.629 -22.583 1.00 86.38 87 LEU A CA 1
ATOM 670 C C . LEU A 1 87 ? 4.325 1.428 -22.037 1.00 86.38 87 LEU A C 1
ATOM 672 O O . LEU A 1 87 ? 4.889 2.341 -21.441 1.00 86.38 87 LEU A O 1
ATOM 676 N N . VAL A 1 88 ? 4.891 0.229 -22.196 1.00 86.25 88 VAL A N 1
ATOM 677 C CA . VAL A 1 88 ? 6.156 -0.162 -21.548 1.00 86.25 88 VAL A CA 1
ATOM 678 C C . VAL A 1 88 ? 7.382 0.159 -22.406 1.00 86.25 88 VAL A C 1
ATOM 680 O O . VAL A 1 88 ? 8.419 0.552 -21.868 1.00 86.25 88 VAL A O 1
ATOM 683 N N . VAL A 1 89 ? 7.289 -0.035 -23.723 1.00 82.31 89 VAL A N 1
ATOM 684 C CA . VAL A 1 89 ? 8.443 -0.010 -24.636 1.00 82.31 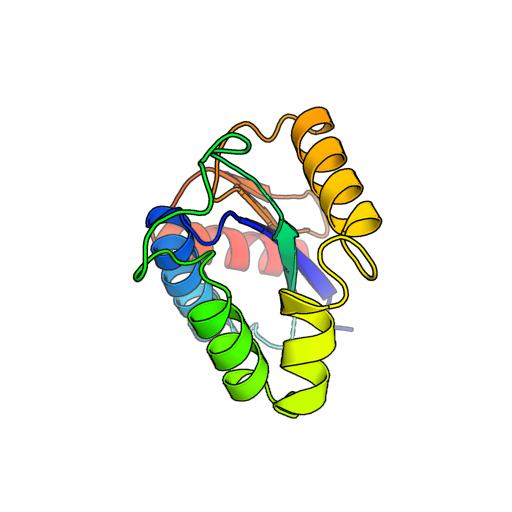89 VAL A CA 1
ATOM 685 C C . VAL A 1 89 ? 8.457 1.259 -25.478 1.00 82.31 89 VAL A C 1
ATOM 687 O O . VAL A 1 89 ? 9.486 1.927 -25.565 1.00 82.31 89 VAL A O 1
ATOM 690 N N . GLU A 1 90 ? 7.327 1.600 -26.097 1.00 76.94 90 GLU A N 1
ATOM 691 C CA . GLU A 1 90 ? 7.259 2.701 -27.067 1.00 76.94 90 GLU A CA 1
ATOM 692 C C . GLU A 1 90 ? 7.069 4.058 -26.378 1.00 76.94 90 GLU A C 1
ATOM 694 O O . GLU A 1 90 ? 7.735 5.034 -26.716 1.00 76.94 90 GLU A O 1
ATOM 699 N N . ASP A 1 91 ? 6.226 4.106 -25.348 1.00 77.56 91 ASP A N 1
ATOM 700 C CA . ASP A 1 91 ? 5.923 5.288 -24.541 1.00 77.56 91 ASP A CA 1
ATOM 701 C C . ASP A 1 91 ? 6.796 5.339 -23.278 1.00 77.56 91 ASP A C 1
ATOM 703 O O . ASP A 1 91 ? 6.315 5.630 -22.179 1.00 77.56 91 ASP A O 1
ATOM 707 N N . ARG A 1 92 ? 8.094 5.018 -23.424 1.00 64.69 92 ARG A N 1
ATOM 708 C CA . ARG A 1 92 ? 9.086 4.926 -22.335 1.00 64.69 92 ARG A CA 1
ATOM 709 C C . ARG A 1 92 ? 9.327 6.307 -21.708 1.00 64.69 92 ARG A C 1
ATOM 711 O O . ARG A 1 92 ? 10.328 6.975 -21.955 1.00 64.69 92 ARG A O 1
ATOM 718 N N . GLY A 1 93 ? 8.369 6.737 -20.892 1.00 61.16 93 GLY A N 1
ATOM 719 C CA . GLY A 1 93 ? 8.312 8.031 -20.223 1.00 61.16 93 GLY A CA 1
ATOM 720 C C . GLY A 1 93 ? 7.098 8.911 -20.535 1.00 61.16 93 GLY A C 1
ATOM 721 O O . GLY A 1 93 ? 7.099 10.067 -20.108 1.00 61.16 93 GLY A O 1
ATOM 722 N N . GLY A 1 94 ? 6.073 8.407 -21.226 1.00 69.94 94 GLY A N 1
ATOM 723 C CA . GLY A 1 94 ? 4.843 9.162 -21.470 1.00 69.94 94 GLY A CA 1
ATOM 724 C C . GLY A 1 94 ? 3.770 8.972 -20.407 1.00 69.94 94 GLY A C 1
ATOM 725 O O . GLY A 1 94 ? 3.957 9.380 -19.254 1.00 69.94 94 GLY A O 1
ATOM 726 N N . ARG A 1 95 ? 2.596 8.460 -20.803 1.00 71.75 95 ARG A N 1
ATOM 727 C CA . ARG A 1 95 ? 1.364 8.501 -19.995 1.00 71.75 95 ARG A CA 1
ATOM 728 C C . ARG A 1 95 ? 1.601 7.919 -18.599 1.00 71.75 95 ARG A C 1
ATOM 730 O O . ARG A 1 95 ? 1.951 6.758 -18.437 1.00 71.75 95 ARG A O 1
ATOM 737 N N . GLY A 1 96 ? 1.388 8.751 -17.581 1.00 82.00 96 GLY A N 1
ATOM 738 C CA . GLY A 1 96 ? 1.530 8.379 -16.173 1.00 82.00 96 GLY A CA 1
ATOM 739 C C . GLY A 1 96 ? 2.909 8.642 -15.559 1.00 82.00 96 GLY A C 1
ATOM 740 O O . GLY A 1 96 ? 2.976 8.777 -14.341 1.00 82.00 96 GLY A O 1
ATOM 741 N N . LEU A 1 97 ? 3.999 8.827 -16.325 1.00 85.62 97 LEU A N 1
ATOM 742 C CA . LEU A 1 97 ? 5.325 9.061 -15.718 1.00 85.62 97 LEU A CA 1
ATOM 743 C C . LEU A 1 97 ? 5.360 10.358 -14.896 1.00 85.62 97 LEU A C 1
ATOM 745 O O . LEU A 1 97 ? 5.884 10.371 -13.782 1.00 85.62 97 LEU A O 1
ATOM 749 N N . ALA A 1 98 ? 4.811 11.453 -15.429 1.00 88.75 98 ALA A N 1
ATOM 750 C CA . ALA A 1 98 ? 4.763 12.733 -14.720 1.00 88.75 98 ALA A CA 1
ATOM 751 C C . ALA A 1 98 ? 3.925 12.643 -13.432 1.00 88.75 98 ALA A C 1
ATOM 753 O O . ALA A 1 98 ? 4.317 13.180 -12.397 1.00 88.75 98 ALA A O 1
ATOM 754 N N . GLU A 1 99 ? 2.806 11.918 -13.483 1.00 90.38 99 GLU A N 1
ATOM 755 C CA . GLU A 1 99 ? 1.940 11.675 -12.329 1.00 90.38 99 GLU A CA 1
ATOM 756 C C . GLU A 1 99 ? 2.647 10.831 -11.264 1.00 90.38 99 GLU A C 1
ATOM 758 O O . GLU A 1 99 ? 2.667 11.220 -10.098 1.00 90.38 99 GLU A O 1
ATOM 763 N N . VAL A 1 100 ? 3.305 9.739 -11.665 1.00 91.69 100 VAL A N 1
ATOM 764 C CA . VAL A 1 100 ? 4.083 8.873 -10.768 1.00 91.69 100 VAL A CA 1
ATOM 765 C C . VAL A 1 100 ? 5.231 9.646 -10.122 1.00 91.69 100 VAL A C 1
ATOM 767 O O . VAL A 1 100 ? 5.406 9.577 -8.907 1.00 91.69 100 VAL A O 1
ATOM 770 N N . ARG A 1 101 ? 5.991 10.434 -10.896 1.00 91.81 101 ARG A N 1
ATOM 771 C CA . ARG A 1 101 ? 7.078 11.275 -10.361 1.00 91.81 101 ARG A CA 1
ATOM 772 C C . ARG A 1 101 ? 6.560 12.293 -9.352 1.00 91.81 101 ARG A C 1
ATOM 774 O O . ARG A 1 101 ? 7.188 12.478 -8.311 1.00 91.81 101 ARG A O 1
ATOM 781 N N . ARG A 1 102 ? 5.422 12.930 -9.645 1.00 94.38 102 ARG A N 1
ATOM 782 C CA . ARG A 1 102 ? 4.775 13.864 -8.720 1.00 94.38 102 ARG A CA 1
ATOM 783 C C . ARG A 1 102 ? 4.348 13.153 -7.437 1.00 94.38 102 ARG A C 1
ATOM 785 O O . ARG A 1 102 ? 4.702 13.622 -6.364 1.00 94.38 102 ARG A O 1
ATOM 792 N N . ALA A 1 103 ? 3.683 12.004 -7.541 1.00 95.00 103 ALA A N 1
ATOM 793 C CA . ALA A 1 103 ? 3.249 11.231 -6.381 1.00 95.00 103 ALA A CA 1
ATOM 794 C C . ALA A 1 103 ? 4.437 10.794 -5.500 1.00 95.00 103 ALA A C 1
ATOM 796 O O . ALA A 1 103 ? 4.387 10.965 -4.285 1.00 95.00 103 ALA A O 1
ATOM 797 N N . ILE A 1 104 ? 5.542 10.319 -6.091 1.00 95.25 104 ILE A N 1
ATOM 798 C CA . ILE A 1 104 ? 6.771 9.981 -5.346 1.00 95.25 104 ILE A CA 1
ATOM 799 C C . ILE A 1 104 ? 7.332 11.216 -4.620 1.00 95.25 104 ILE A C 1
ATOM 801 O O . ILE A 1 104 ? 7.716 11.128 -3.452 1.00 95.25 104 ILE A O 1
ATOM 805 N N . ALA A 1 105 ? 7.389 12.369 -5.294 1.00 94.69 105 ALA A N 1
ATOM 806 C CA . ALA A 1 105 ? 7.882 13.610 -4.697 1.00 94.69 105 ALA A CA 1
ATOM 807 C C . ALA A 1 105 ? 6.990 14.087 -3.538 1.00 94.69 105 ALA A C 1
ATOM 809 O O . ALA A 1 105 ? 7.508 14.454 -2.485 1.00 94.69 105 ALA A O 1
ATOM 810 N N . GLU A 1 106 ? 5.667 14.018 -3.696 1.00 95.12 106 GLU A N 1
ATOM 811 C CA . GLU A 1 106 ? 4.693 14.342 -2.648 1.00 95.12 106 GLU A CA 1
ATOM 812 C C . GLU A 1 106 ? 4.871 13.449 -1.414 1.00 95.12 106 GLU A C 1
ATOM 814 O O . GLU A 1 106 ? 4.892 13.955 -0.295 1.00 95.12 106 GLU A O 1
ATOM 819 N N . GLN A 1 107 ? 5.080 12.138 -1.590 1.00 94.19 107 GLN A N 1
ATOM 820 C CA . GLN A 1 107 ? 5.334 11.234 -0.460 1.00 94.19 107 GLN A CA 1
ATOM 821 C C . GLN A 1 107 ? 6.610 11.605 0.306 1.00 94.19 107 GLN A C 1
ATOM 823 O O . GLN A 1 107 ? 6.602 11.622 1.536 1.00 94.19 107 GLN A O 1
ATOM 828 N N . ARG A 1 108 ? 7.686 11.972 -0.401 1.00 91.19 108 ARG A N 1
ATOM 829 C CA . ARG A 1 108 ? 8.926 12.438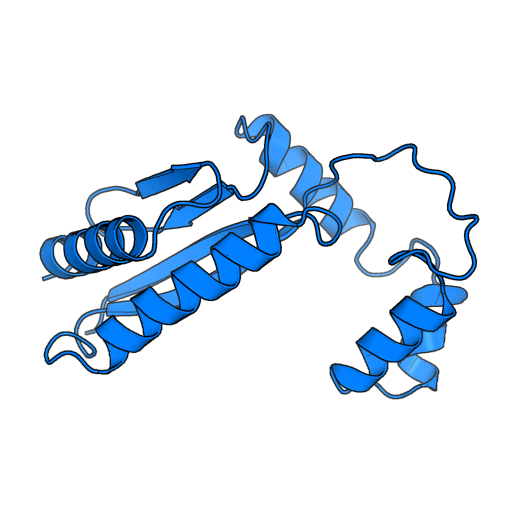 0.239 1.00 91.19 108 ARG A CA 1
ATOM 830 C C . ARG A 1 108 ? 8.722 13.743 1.010 1.00 91.19 108 ARG A C 1
ATOM 832 O O . ARG A 1 108 ? 9.224 13.866 2.122 1.00 91.19 108 ARG A O 1
ATOM 839 N N . ILE A 1 109 ? 7.966 14.695 0.453 1.00 93.38 109 ILE A N 1
ATOM 840 C CA . ILE A 1 109 ? 7.611 15.953 1.138 1.00 93.38 109 ILE A CA 1
ATOM 841 C C . ILE A 1 109 ? 6.802 15.670 2.409 1.00 93.38 109 ILE A C 1
ATOM 843 O O . ILE A 1 109 ? 7.039 16.294 3.440 1.00 93.38 109 ILE A O 1
ATOM 847 N N . ASN A 1 110 ? 5.910 14.679 2.363 1.00 90.69 110 ASN A N 1
ATOM 848 C CA . ASN A 1 110 ? 5.120 14.229 3.509 1.00 90.69 110 ASN A CA 1
ATOM 849 C C . ASN A 1 110 ? 5.929 13.411 4.538 1.00 90.69 110 ASN A C 1
ATOM 851 O O . ASN A 1 110 ? 5.352 12.863 5.476 1.00 90.69 110 ASN A O 1
ATOM 855 N N . GLY A 1 111 ? 7.255 13.322 4.384 1.00 92.44 111 GLY A N 1
ATOM 856 C CA . GLY A 1 111 ? 8.148 12.657 5.332 1.00 92.44 111 GLY A CA 1
ATOM 857 C C . GLY A 1 111 ? 8.201 11.135 5.196 1.00 92.44 111 GLY A C 1
ATOM 858 O O . GLY A 1 111 ? 8.718 10.472 6.092 1.00 92.44 111 GLY A O 1
ATOM 859 N N . VAL A 1 112 ? 7.687 10.561 4.103 1.00 95.69 112 VAL A N 1
ATOM 860 C CA . VAL A 1 112 ? 7.843 9.127 3.830 1.00 95.69 112 VAL A CA 1
ATOM 861 C C . VAL A 1 112 ? 9.271 8.865 3.349 1.00 95.69 112 VAL A C 1
ATOM 863 O O . VAL A 1 112 ? 9.651 9.228 2.235 1.00 95.69 112 VAL A O 1
ATOM 866 N N . ASP A 1 113 ? 10.064 8.214 4.193 1.00 94.19 113 ASP A N 1
ATOM 867 C CA . ASP A 1 113 ? 11.477 7.891 3.955 1.00 94.19 113 ASP A CA 1
ATOM 868 C C . ASP A 1 113 ? 11.737 6.390 3.741 1.00 94.19 113 ASP A C 1
ATOM 870 O O . ASP A 1 113 ? 12.845 5.982 3.398 1.00 94.19 113 ASP A O 1
ATOM 874 N N . SER A 1 114 ? 10.711 5.565 3.931 1.00 94.62 114 SER A N 1
ATOM 875 C CA . SER A 1 114 ? 10.795 4.112 3.903 1.00 94.62 114 SER A CA 1
ATOM 876 C C . SER A 1 114 ? 9.460 3.502 3.487 1.00 94.62 114 SER A C 1
ATOM 878 O O . SER A 1 114 ? 8.396 4.104 3.635 1.00 94.62 114 SER A O 1
ATOM 880 N N . VAL A 1 115 ? 9.516 2.282 2.955 1.00 97.38 115 VAL A N 1
ATOM 881 C CA . VAL A 1 115 ? 8.337 1.492 2.588 1.00 97.38 115 VAL A CA 1
ATOM 882 C C . VAL A 1 115 ? 8.401 0.094 3.202 1.00 97.38 115 VAL A C 1
ATOM 884 O O . VAL A 1 115 ? 9.497 -0.431 3.412 1.00 97.38 115 VAL A O 1
ATOM 887 N N . PRO A 1 116 ? 7.247 -0.537 3.485 1.00 98.19 116 PRO A N 1
ATOM 888 C CA . PRO A 1 116 ? 5.885 -0.033 3.273 1.00 98.19 116 PRO A CA 1
ATOM 889 C C . PRO A 1 116 ? 5.479 1.032 4.299 1.00 98.19 116 PRO A C 1
ATOM 891 O O . PRO A 1 116 ? 5.786 0.912 5.484 1.00 98.19 116 PRO A O 1
ATOM 894 N N . TRP A 1 117 ? 4.747 2.045 3.839 1.00 98.19 117 TRP A N 1
ATOM 895 C CA . TRP A 1 117 ? 4.162 3.087 4.683 1.00 98.19 117 TRP A CA 1
ATOM 896 C C . TRP A 1 117 ? 2.658 3.127 4.427 1.00 98.19 117 TRP A C 1
ATOM 898 O O . TRP A 1 117 ? 2.226 3.296 3.288 1.00 98.19 117 TRP A O 1
ATOM 908 N N . ILE A 1 118 ? 1.859 2.878 5.465 1.00 98.44 118 ILE A N 1
ATOM 909 C CA . ILE A 1 118 ? 0.411 2.703 5.332 1.00 98.44 118 ILE A CA 1
ATOM 910 C C . ILE A 1 118 ? -0.301 3.733 6.201 1.00 98.44 118 ILE A C 1
ATOM 912 O O . ILE A 1 118 ? -0.160 3.700 7.420 1.00 98.44 118 ILE A O 1
ATOM 916 N N . LEU A 1 119 ? -1.102 4.600 5.589 1.00 98.06 119 LEU A N 1
ATOM 917 C CA . LEU A 1 119 ? -2.022 5.509 6.271 1.00 98.06 119 LEU A CA 1
ATOM 918 C C . LEU A 1 119 ? -3.440 4.965 6.130 1.00 98.06 119 LEU A C 1
ATOM 920 O O . LEU A 1 119 ? -3.907 4.749 5.016 1.00 98.06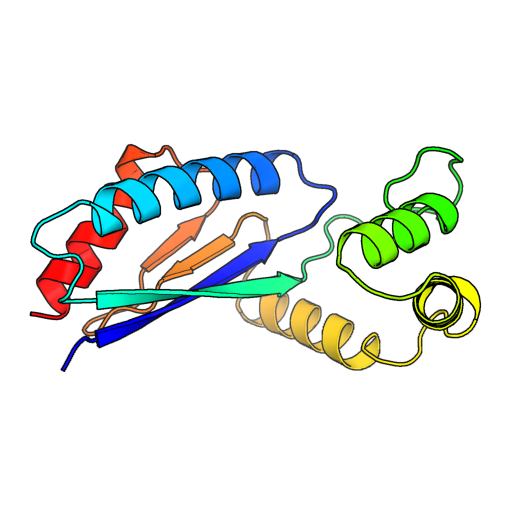 119 LEU A O 1
ATOM 924 N N . MET A 1 120 ? -4.124 4.749 7.247 1.00 98.44 120 MET A N 1
ATOM 925 C CA . MET A 1 120 ? -5.547 4.420 7.254 1.00 98.44 120 MET A CA 1
ATOM 926 C C . MET A 1 120 ? -6.332 5.620 7.766 1.00 98.44 120 MET A C 1
ATOM 928 O O . MET A 1 120 ? -6.134 6.040 8.909 1.00 98.44 120 MET A O 1
ATOM 932 N N . GLU A 1 121 ? -7.216 6.147 6.926 1.00 98.12 121 GLU A N 1
ATOM 933 C CA . GLU A 1 121 ? -8.083 7.260 7.291 1.00 98.12 121 GLU A CA 1
ATOM 934 C C . GLU A 1 121 ? -9.112 6.813 8.326 1.00 98.12 121 GLU A C 1
ATOM 936 O O . GLU A 1 121 ? -9.827 5.819 8.140 1.00 98.12 121 GLU A O 1
ATOM 941 N N . GLY A 1 122 ? -9.187 7.549 9.427 1.00 97.38 122 GLY A N 1
ATOM 942 C CA . GLY A 1 122 ? -10.149 7.299 10.491 1.00 97.3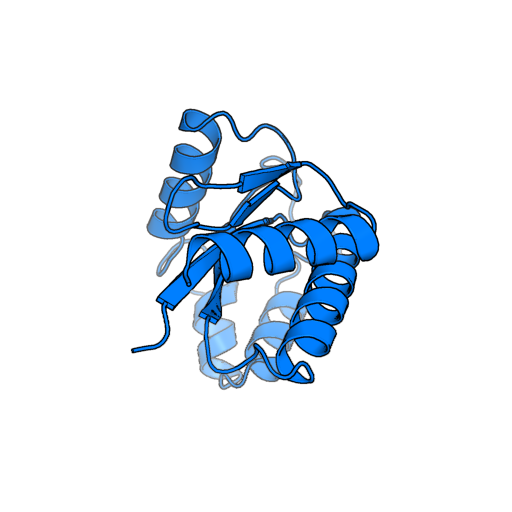8 122 GLY A CA 1
ATOM 943 C C . GLY A 1 122 ? -11.033 8.513 10.715 1.00 97.38 122 GLY A C 1
ATOM 944 O O . GLY A 1 122 ? -10.603 9.652 10.576 1.00 97.38 122 GLY A O 1
ATOM 945 N N . ARG A 1 123 ? -12.280 8.286 11.143 1.00 95.38 123 ARG A N 1
ATOM 946 C CA . ARG A 1 123 ? -13.239 9.377 11.378 1.00 95.38 123 ARG A CA 1
ATOM 947 C C . ARG A 1 123 ? -12.731 10.429 12.372 1.00 95.38 123 ARG A C 1
ATOM 949 O O . ARG A 1 123 ? -13.058 11.603 12.230 1.00 95.38 123 ARG A O 1
ATOM 956 N N . LYS A 1 124 ? -11.999 10.008 13.409 1.00 96.25 124 LYS A N 1
ATOM 957 C CA . LYS A 1 124 ? -11.460 10.913 14.439 1.00 96.25 124 LYS A CA 1
ATOM 958 C C . LYS A 1 124 ? -10.025 11.338 14.162 1.00 96.25 124 LYS A C 1
ATOM 960 O O . LYS A 1 124 ? -9.652 12.457 14.498 1.00 96.25 124 LYS A O 1
ATOM 965 N N . ARG A 1 125 ? -9.219 10.424 13.633 1.00 97.44 125 ARG A N 1
ATOM 966 C CA . ARG A 1 125 ? -7.811 10.633 13.311 1.00 97.44 125 ARG A CA 1
ATOM 967 C C . ARG A 1 125 ? -7.341 9.553 12.356 1.00 97.44 125 ARG A C 1
ATOM 969 O O . ARG A 1 125 ? -7.803 8.413 12.441 1.00 97.44 125 ARG A O 1
ATOM 976 N N . ASP A 1 126 ? -6.347 9.896 11.560 1.00 97.75 126 ASP A N 1
ATOM 977 C CA . ASP A 1 126 ? -5.662 8.926 10.722 1.00 97.75 126 ASP A CA 1
ATOM 978 C C . ASP A 1 126 ? -4.636 8.144 11.542 1.00 97.75 126 ASP A C 1
ATOM 980 O O . ASP A 1 126 ? -4.118 8.612 12.566 1.00 97.75 126 ASP A O 1
ATOM 984 N N . ILE A 1 127 ? -4.358 6.917 11.110 1.00 98.38 127 ILE A N 1
ATOM 985 C CA . ILE A 1 127 ? -3.399 6.036 11.772 1.00 98.38 127 ILE A CA 1
ATOM 986 C C . ILE A 1 127 ? -2.371 5.563 10.751 1.00 98.38 127 ILE A C 1
ATOM 988 O O . ILE A 1 127 ? -2.709 4.917 9.761 1.00 98.38 127 ILE A O 1
ATOM 992 N N . THR A 1 128 ? -1.102 5.850 11.035 1.00 98.06 128 THR A N 1
ATOM 993 C CA . THR A 1 128 ? 0.035 5.437 10.212 1.00 98.06 128 THR A CA 1
ATOM 994 C C . THR A 1 128 ? 0.705 4.184 10.773 1.00 98.06 128 THR A C 1
ATOM 996 O O . THR A 1 128 ? 0.967 4.081 11.973 1.00 98.06 128 THR A O 1
ATOM 999 N N . LEU A 1 129 ? 1.043 3.248 9.890 1.00 98.25 129 LEU A N 1
ATOM 1000 C CA . LEU A 1 129 ? 1.851 2.066 10.167 1.00 98.25 129 LEU A CA 1
ATOM 1001 C C . LEU A 1 129 ? 3.078 2.073 9.250 1.00 98.25 129 LEU A C 1
ATOM 1003 O O . LEU A 1 129 ? 2.950 1.994 8.029 1.00 98.25 129 LEU A O 1
ATOM 1007 N N . VAL A 1 130 ? 4.265 2.148 9.855 1.00 97.69 130 VAL A N 1
ATOM 1008 C CA . VAL A 1 130 ? 5.553 2.120 9.145 1.00 97.69 130 VAL A CA 1
ATOM 1009 C C . VAL A 1 130 ? 6.178 0.730 9.242 1.00 97.69 130 VAL A C 1
ATOM 1011 O O . VAL A 1 130 ? 6.306 0.168 10.339 1.00 97.69 130 VAL A O 1
ATOM 1014 N N . GLY A 1 131 ? 6.583 0.191 8.094 1.00 97.38 131 GLY A N 1
ATOM 1015 C CA . GLY A 1 131 ? 7.152 -1.142 7.955 1.00 97.38 131 GLY A CA 1
ATOM 1016 C C . GLY A 1 131 ? 6.103 -2.255 7.909 1.00 97.38 131 GLY A C 1
ATOM 1017 O O . GLY A 1 131 ? 4.897 -2.045 8.070 1.00 97.38 131 GLY A O 1
ATOM 1018 N N . ALA A 1 132 ? 6.574 -3.480 7.681 1.00 97.94 132 ALA A N 1
ATOM 1019 C CA . ALA A 1 132 ? 5.722 -4.661 7.626 1.00 97.94 132 ALA A CA 1
ATOM 1020 C C . ALA A 1 132 ? 5.343 -5.133 9.036 1.00 97.94 132 ALA A C 1
ATOM 1022 O O . ALA A 1 132 ? 6.011 -5.982 9.625 1.00 97.94 132 ALA A O 1
ATOM 1023 N N . LYS A 1 133 ? 4.255 -4.577 9.570 1.00 98.38 133 LYS A N 1
ATOM 1024 C CA . LYS A 1 133 ? 3.703 -4.939 10.882 1.00 98.38 133 LYS A CA 1
ATOM 1025 C C . LYS A 1 133 ? 3.138 -6.350 10.899 1.00 98.38 133 LYS A C 1
ATOM 1027 O O . LYS A 1 133 ? 2.944 -6.966 9.846 1.00 98.38 133 LYS A O 1
ATOM 1032 N N . ASP A 1 134 ? 2.870 -6.883 12.083 1.00 98.31 134 ASP A N 1
ATOM 1033 C CA . ASP A 1 134 ? 2.189 -8.170 12.205 1.00 98.31 134 ASP A CA 1
ATOM 1034 C C . ASP A 1 134 ? 0.683 -8.042 11.939 1.00 98.31 134 ASP A C 1
ATOM 1036 O O . ASP A 1 134 ? 0.084 -6.974 12.067 1.00 98.31 134 ASP A O 1
ATOM 1040 N N . VAL A 1 135 ? 0.032 -9.155 11.573 1.00 98.62 135 VAL A N 1
ATOM 1041 C CA . VAL A 1 135 ? -1.411 -9.174 11.244 1.00 98.62 135 VAL A CA 1
ATOM 1042 C C . VAL A 1 135 ? -2.259 -8.608 12.389 1.00 98.62 135 VAL A C 1
ATOM 1044 O O . VAL A 1 135 ? -3.231 -7.896 12.144 1.00 98.62 135 VAL A O 1
ATOM 1047 N N . ALA A 1 136 ? -1.872 -8.887 13.638 1.00 98.38 136 ALA A N 1
ATOM 1048 C CA . ALA A 1 136 ? -2.582 -8.414 14.823 1.00 98.38 136 ALA A CA 1
ATOM 1049 C C . ALA A 1 136 ? -2.553 -6.881 14.962 1.00 98.38 136 ALA A C 1
ATOM 1051 O O . ALA A 1 136 ? -3.533 -6.289 15.412 1.00 98.38 136 ALA A O 1
ATOM 1052 N N . GLU A 1 137 ? -1.468 -6.224 14.542 1.00 98.56 137 GLU A N 1
ATOM 1053 C CA . GLU A 1 137 ? -1.364 -4.762 14.570 1.00 98.56 137 GLU A CA 1
ATOM 1054 C C . GLU A 1 137 ? -2.289 -4.126 13.528 1.00 98.56 137 GLU A C 1
ATOM 1056 O O . GLU A 1 137 ? -3.050 -3.218 13.866 1.00 98.56 137 GLU A O 1
ATOM 1061 N N . TYR A 1 138 ? -2.306 -4.649 12.295 1.00 98.62 138 TYR A N 1
ATOM 1062 C CA . TYR A 1 138 ? -3.260 -4.206 11.271 1.00 98.62 138 TYR A CA 1
ATOM 1063 C C . TYR A 1 138 ? -4.708 -4.402 11.737 1.00 98.62 138 TYR A C 1
ATOM 1065 O O . TYR A 1 138 ? -5.522 -3.486 11.629 1.00 98.62 138 TYR A O 1
ATOM 1073 N N . ALA A 1 139 ? -5.024 -5.561 12.324 1.00 98.31 139 ALA A N 1
ATOM 1074 C CA . ALA A 1 139 ? -6.356 -5.845 12.854 1.00 98.31 139 ALA A CA 1
ATOM 1075 C C . ALA A 1 139 ? -6.755 -4.868 13.974 1.00 98.31 139 ALA A C 1
ATOM 1077 O O . ALA A 1 139 ? -7.884 -4.379 13.991 1.00 98.31 139 ALA A O 1
ATOM 1078 N N . LYS A 1 140 ? -5.825 -4.524 14.873 1.00 98.44 140 LYS A N 1
ATOM 1079 C CA . LYS A 1 140 ? -6.052 -3.540 15.941 1.00 98.44 140 LYS A CA 1
ATOM 1080 C C . LYS A 1 140 ? -6.367 -2.147 15.387 1.00 98.44 140 LYS A C 1
ATOM 1082 O O . LYS A 1 140 ? -7.232 -1.459 15.937 1.00 98.44 140 LYS A O 1
ATOM 1087 N N . VAL A 1 141 ? -5.690 -1.723 14.319 1.00 98.44 141 VAL A N 1
ATOM 1088 C CA . VAL A 1 141 ? -5.975 -0.440 13.654 1.00 98.44 141 VAL A CA 1
ATOM 1089 C C . VAL A 1 141 ? -7.346 -0.466 12.984 1.00 98.44 141 VAL A C 1
ATOM 1091 O O . VAL A 1 141 ? -8.151 0.425 13.241 1.00 98.44 141 VAL A O 1
ATOM 1094 N N . VAL A 1 142 ? -7.665 -1.523 12.231 1.00 98.12 142 VAL A N 1
ATOM 1095 C CA . VAL A 1 142 ? -8.988 -1.706 11.609 1.00 98.12 142 VAL A CA 1
ATOM 1096 C C . VAL A 1 142 ? -10.105 -1.645 12.657 1.00 98.12 142 VAL A C 1
ATOM 1098 O O . VAL A 1 142 ? -11.053 -0.880 12.509 1.00 98.12 142 VAL A O 1
ATOM 1101 N N . GLN A 1 143 ? -9.967 -2.373 13.768 1.00 97.25 143 GLN A N 1
ATOM 1102 C CA . GLN A 1 143 ? -10.931 -2.343 14.876 1.00 97.25 143 GLN A CA 1
ATOM 1103 C C . GLN A 1 143 ? -11.040 -0.960 15.530 1.00 97.25 143 GLN A C 1
ATOM 1105 O O . GLN A 1 143 ? -12.125 -0.554 15.946 1.00 97.25 143 GLN A O 1
ATOM 1110 N N . THR A 1 144 ? -9.926 -0.231 15.628 1.00 97.88 144 THR A N 1
ATOM 1111 C CA . THR A 1 144 ? -9.914 1.139 16.153 1.00 97.88 144 THR A CA 1
ATOM 1112 C C . THR A 1 144 ? -10.709 2.073 15.247 1.00 97.88 144 THR A C 1
ATOM 1114 O O . THR A 1 144 ? -11.581 2.774 15.753 1.00 97.88 144 THR A O 1
ATOM 1117 N N . ILE A 1 145 ? -10.487 2.025 13.930 1.00 97.88 145 ILE A N 1
ATOM 1118 C CA . ILE A 1 145 ? -11.233 2.835 12.956 1.00 97.88 145 ILE A CA 1
ATOM 1119 C C . ILE A 1 145 ? -12.721 2.498 13.003 1.00 97.88 145 ILE A C 1
ATOM 1121 O O . ILE A 1 145 ? -13.543 3.407 13.062 1.00 97.88 145 ILE A O 1
ATOM 1125 N N . VAL A 1 146 ? -13.077 1.213 13.053 1.00 96.81 146 VAL A N 1
ATOM 1126 C CA . VAL A 1 146 ? -14.473 0.759 13.177 1.00 96.81 146 VAL A CA 1
ATOM 1127 C C . VAL A 1 146 ? -15.135 1.334 14.429 1.00 96.81 146 VAL A C 1
ATOM 1129 O O . VAL A 1 146 ? -16.182 1.970 14.332 1.00 96.81 146 VAL A O 1
ATOM 1132 N N . ARG A 1 147 ? -14.489 1.198 15.593 1.00 95.81 147 ARG A N 1
ATOM 1133 C CA . ARG A 1 147 ? -14.992 1.739 16.865 1.00 95.81 147 ARG A CA 1
ATOM 1134 C C . ARG A 1 147 ? -15.133 3.262 16.839 1.00 95.81 147 ARG A C 1
ATOM 1136 O O . ARG A 1 147 ? -16.048 3.801 17.447 1.00 95.81 147 ARG A O 1
ATOM 1143 N N . GLU A 1 148 ? -14.209 3.964 16.190 1.00 95.69 148 GLU A N 1
ATOM 1144 C CA . GLU A 1 148 ? -14.221 5.429 16.092 1.00 95.69 148 GLU A CA 1
ATOM 1145 C C . GLU A 1 148 ? -15.176 5.960 15.010 1.00 95.69 148 GLU A C 1
ATOM 1147 O O . GLU A 1 148 ? -15.433 7.164 14.976 1.00 95.69 148 GLU A O 1
ATOM 1152 N N . SER A 1 149 ? -15.703 5.073 14.160 1.00 91.69 149 SER A N 1
ATOM 1153 C CA . SER A 1 149 ? -16.651 5.381 13.081 1.00 91.69 149 SER A CA 1
ATOM 1154 C C . SER A 1 149 ? -18.111 5.090 13.434 1.00 91.69 149 SER A C 1
ATOM 1156 O O . SER A 1 149 ? -18.995 5.490 12.672 1.00 91.69 149 SER A O 1
ATOM 1158 N N . SER A 1 150 ? -18.337 4.396 14.556 1.00 79.19 150 SER A N 1
ATOM 1159 C CA . SER A 1 150 ? -19.655 4.183 15.166 1.00 79.19 150 SER A CA 1
ATOM 1160 C C . SER A 1 150 ? -20.254 5.477 15.713 1.00 79.19 150 SER A C 1
ATOM 1162 O O . SER A 1 150 ? -19.481 6.339 16.194 1.00 79.19 150 SER A O 1
#

InterPro domains:
  IPR036249 Thioredoxin-like superfamily [SSF52833] (6-147)

Organism: Magnaporthiopsis poae (strain ATCC 64411 / 73-15) (NCBI:txid644358)

Secondary structure (DSSP, 8-state):
--EEEEEEEEE-TT-HHHHHHHHHHHHHHHHHHTSTTTTTEEEEEEEEE--S-TT--S--TT-TT-HHHHHHHHHHTT--HHHHHIIIIITTT-TTHHHHHHHHHHHHHTT--SSSEEEE--SS--EEEES---HHHHHHHHHHHHHHH-

Foldseek 3Di:
DAAEKEKEWEDDPPDPQSVLLVVLLVVLLVVCCPDPLVRRYDYDYDYFYEDPCPPDDQDDPPDCLPLVNQLVVVVVVPDDSVVSCCVNPVCPCDDCNVVNVVRNVVCVVVVNPDPRWMWIDAPVGIDIDHTRDGSVVSNVVVVVRSVRSD

Sequence (150 aa):
MAYESQIFFTLDTTCPWTYIAKKRLDKALAAHAQSPAAAQVRFTIRFLPYQLHPDLPVREQDSPAAEGMLVAACVEAGLSEAEARVLVVEDRGGRGLAEVRRAIAEQRINGVDSVPWILMEGRKRDITLVGAKDVAEYAKVVQTIVRESS